Protein AF-A0A2M8TF34-F1 (afdb_monomer)

Structure (mmCIF, N/CA/C/O backbone):
data_AF-A0A2M8TF34-F1
#
_entry.id   AF-A0A2M8TF34-F1
#
loop_
_atom_site.group_PDB
_atom_site.id
_atom_site.type_symbol
_atom_site.label_atom_id
_atom_site.label_alt_id
_atom_site.label_comp_id
_atom_site.label_asym_id
_atom_site.label_entity_id
_atom_site.label_seq_id
_atom_site.pdbx_PDB_ins_code
_atom_site.Cartn_x
_atom_site.Cartn_y
_atom_site.Cartn_z
_atom_site.occupancy
_atom_site.B_iso_or_equiv
_atom_site.auth_seq_id
_atom_site.auth_comp_id
_atom_site.auth_asym_id
_atom_site.auth_atom_id
_atom_site.pdbx_PDB_model_num
ATOM 1 N N . MET A 1 1 ? 98.620 -17.508 -40.558 1.00 53.16 1 MET A N 1
ATOM 2 C CA . MET A 1 1 ? 97.264 -18.025 -40.876 1.00 53.16 1 MET A CA 1
ATOM 3 C C . MET A 1 1 ? 96.642 -18.519 -39.571 1.00 53.16 1 MET A C 1
ATOM 5 O O . MET A 1 1 ? 97.417 -18.906 -38.718 1.00 53.16 1 MET A O 1
ATOM 9 N N . ILE A 1 2 ? 95.315 -18.494 -39.380 1.00 51.78 2 ILE A N 1
ATOM 10 C CA . ILE A 1 2 ? 94.597 -18.775 -38.102 1.00 51.78 2 ILE A CA 1
ATOM 11 C C . ILE A 1 2 ? 94.488 -17.566 -37.141 1.00 51.78 2 ILE A C 1
ATOM 13 O O . ILE A 1 2 ? 94.871 -17.641 -35.986 1.00 51.78 2 ILE A O 1
ATOM 17 N N . LYS A 1 3 ? 93.958 -16.419 -37.590 1.00 47.84 3 LYS A N 1
ATOM 18 C CA . LYS A 1 3 ? 93.377 -15.403 -36.667 1.00 47.84 3 LYS A CA 1
ATOM 19 C C . LYS A 1 3 ? 92.157 -14.649 -37.221 1.00 47.84 3 LYS A C 1
ATOM 21 O O . LYS A 1 3 ? 91.547 -13.881 -36.493 1.00 47.84 3 LYS A O 1
ATOM 26 N N . LYS A 1 4 ? 91.769 -14.865 -38.486 1.00 46.53 4 LYS A N 1
ATOM 27 C CA . LYS A 1 4 ? 90.694 -14.097 -39.148 1.00 46.53 4 LYS A CA 1
ATOM 28 C C . LYS A 1 4 ? 89.354 -14.834 -39.297 1.00 46.53 4 LYS A C 1
ATOM 30 O O . LYS A 1 4 ? 88.394 -14.219 -39.733 1.00 46.53 4 LYS A O 1
ATOM 35 N N . VAL A 1 5 ? 89.265 -16.114 -38.923 1.00 49.91 5 VAL A N 1
ATOM 36 C CA . VAL A 1 5 ? 88.044 -16.923 -39.143 1.00 49.91 5 VAL A CA 1
ATOM 37 C C . VAL A 1 5 ? 87.071 -16.866 -37.954 1.00 49.91 5 VAL A C 1
ATOM 39 O O . VAL A 1 5 ? 85.873 -17.043 -38.129 1.00 49.91 5 VAL A O 1
ATOM 42 N N . THR A 1 6 ? 87.536 -16.528 -36.751 1.00 48.69 6 THR A N 1
ATOM 43 C CA . THR A 1 6 ? 86.698 -16.526 -35.538 1.00 48.69 6 THR A CA 1
ATOM 44 C C . THR A 1 6 ? 85.857 -15.262 -35.342 1.00 48.69 6 THR A C 1
ATOM 46 O O . THR A 1 6 ? 84.859 -15.311 -34.631 1.00 48.69 6 THR A O 1
ATOM 49 N N . MET A 1 7 ? 86.198 -14.139 -35.982 1.00 45.94 7 MET A N 1
ATOM 50 C CA . MET A 1 7 ? 85.468 -12.874 -35.783 1.00 45.94 7 MET A CA 1
ATOM 51 C C . MET A 1 7 ? 84.193 -12.743 -36.632 1.00 45.94 7 MET A C 1
ATOM 53 O O . MET A 1 7 ? 83.341 -11.922 -36.316 1.00 45.94 7 MET A O 1
ATOM 57 N N . LEU A 1 8 ? 84.036 -13.562 -37.678 1.00 46.81 8 LEU A N 1
ATOM 58 C CA . LEU A 1 8 ? 82.878 -13.516 -38.583 1.00 46.81 8 LEU A CA 1
ATOM 59 C C . LEU A 1 8 ? 81.688 -14.365 -38.104 1.00 46.81 8 LEU A C 1
ATOM 61 O O . LEU A 1 8 ? 80.571 -14.163 -38.566 1.00 46.81 8 LEU A O 1
ATOM 65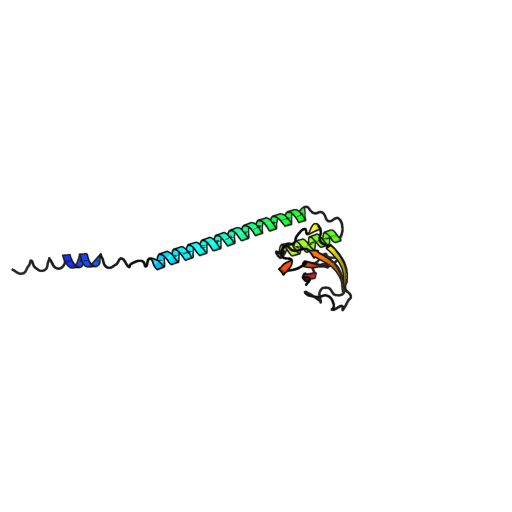 N N . PHE A 1 9 ? 81.895 -15.271 -37.144 1.00 46.19 9 PHE A N 1
ATOM 66 C CA . PHE A 1 9 ? 80.818 -16.100 -36.587 1.00 46.19 9 PHE A CA 1
ATOM 67 C C . PHE A 1 9 ? 80.069 -15.444 -35.418 1.00 46.19 9 PHE A C 1
ATOM 69 O O . PHE A 1 9 ? 78.924 -15.797 -35.150 1.00 46.19 9 PHE A O 1
ATOM 76 N N . ILE A 1 10 ? 80.675 -14.464 -34.741 1.00 50.06 10 ILE A N 1
ATOM 77 C CA . ILE A 1 10 ? 80.060 -13.819 -33.570 1.00 50.06 10 ILE A CA 1
ATOM 78 C C . ILE A 1 10 ? 79.067 -12.723 -33.992 1.00 50.06 10 ILE A C 1
ATOM 80 O O . ILE A 1 10 ? 78.062 -12.521 -33.314 1.00 50.06 10 ILE A O 1
ATOM 84 N N . SER A 1 11 ? 79.262 -12.064 -35.142 1.00 45.91 11 SER A N 1
ATOM 85 C CA . SER A 1 11 ? 78.329 -11.021 -35.599 1.00 45.91 11 SER A CA 1
ATOM 86 C C . SER A 1 11 ? 77.031 -11.572 -36.200 1.00 45.91 11 SER A C 1
ATOM 88 O O . SER A 1 11 ? 76.035 -10.855 -36.231 1.00 45.91 11 SER A O 1
ATOM 90 N N . LEU A 1 12 ? 77.007 -12.833 -36.652 1.00 44.56 12 LEU A N 1
ATOM 91 C CA . LEU A 1 12 ? 75.797 -13.439 -37.221 1.00 44.56 12 LEU A CA 1
ATOM 92 C C . LEU A 1 12 ? 74.827 -13.958 -36.141 1.00 44.56 12 LEU A C 1
ATOM 94 O O . LEU A 1 12 ? 73.625 -14.020 -36.375 1.00 44.56 12 LEU A O 1
ATOM 98 N N . LEU A 1 13 ? 75.325 -14.279 -34.941 1.00 47.25 13 LEU A N 1
ATOM 99 C CA . LEU A 1 13 ? 74.501 -14.794 -33.838 1.00 47.25 13 LEU A CA 1
ATOM 100 C C . LEU A 1 13 ? 73.703 -13.708 -33.099 1.00 47.25 13 LEU A C 1
ATOM 102 O O . LEU A 1 13 ? 72.670 -14.011 -32.507 1.00 47.25 13 LEU A O 1
ATOM 106 N N . VAL A 1 14 ? 74.125 -12.442 -33.165 1.00 47.16 14 VAL A N 1
ATOM 107 C CA . VAL A 1 14 ? 73.421 -11.336 -32.486 1.00 47.16 14 VAL A CA 1
ATOM 108 C C . VAL A 1 14 ? 72.190 -10.869 -33.275 1.00 47.16 14 VAL A C 1
ATOM 110 O O . VAL A 1 14 ? 71.196 -10.465 -32.677 1.00 47.16 14 VAL A O 1
ATOM 113 N N . VAL A 1 15 ? 72.188 -10.999 -34.606 1.00 46.34 15 VAL A N 1
ATOM 114 C CA . VAL A 1 15 ? 71.037 -10.593 -35.437 1.00 46.34 15 VAL A CA 1
ATOM 115 C C . VAL A 1 15 ? 69.865 -11.576 -35.309 1.00 46.34 15 VAL A C 1
ATOM 117 O O . VAL A 1 15 ? 68.708 -11.166 -35.375 1.00 46.34 15 VAL A O 1
ATOM 120 N N . CYS A 1 16 ? 70.123 -12.857 -35.027 1.00 45.41 16 CYS A N 1
ATOM 121 C CA . CYS A 1 16 ? 69.055 -13.842 -34.831 1.00 45.41 16 CYS A CA 1
ATOM 122 C C . CYS A 1 16 ? 68.315 -13.702 -33.489 1.00 45.41 16 CYS A C 1
ATOM 124 O O . CYS A 1 16 ? 67.184 -14.170 -33.380 1.00 45.41 16 CYS A O 1
ATOM 126 N N . PHE A 1 17 ? 68.895 -13.042 -32.479 1.00 42.53 17 PHE A N 1
ATOM 127 C CA . PHE A 1 17 ? 68.262 -12.937 -31.156 1.00 42.53 17 PHE A CA 1
ATOM 128 C C . PHE A 1 17 ? 67.276 -11.766 -31.015 1.00 42.53 17 PHE A C 1
ATOM 130 O O . PHE A 1 17 ? 66.423 -11.799 -30.132 1.00 42.53 17 PHE A O 1
ATOM 137 N N . VAL A 1 18 ? 67.321 -10.763 -31.901 1.00 46.25 18 VAL A N 1
ATOM 138 C CA . VAL A 1 18 ? 66.396 -9.609 -31.842 1.00 46.25 18 VAL A CA 1
ATOM 139 C C . VAL A 1 18 ? 65.056 -9.895 -32.542 1.00 46.25 18 VAL A C 1
ATOM 141 O O . VAL A 1 18 ? 64.059 -9.237 -32.264 1.00 46.25 18 VAL A O 1
ATOM 144 N N . VAL A 1 19 ? 64.975 -10.929 -33.386 1.00 47.94 19 VAL A N 1
ATOM 145 C CA . VAL A 1 19 ? 63.728 -11.302 -34.093 1.00 47.94 19 VAL A CA 1
ATOM 146 C C . VAL A 1 19 ? 62.871 -12.301 -33.287 1.00 47.94 19 VAL A C 1
ATOM 148 O O . VAL A 1 19 ? 61.704 -12.517 -33.595 1.00 47.94 19 VAL A O 1
ATOM 151 N N . GLY A 1 20 ? 63.412 -12.887 -32.213 1.00 44.91 20 GLY A N 1
ATOM 152 C CA . GLY A 1 20 ? 62.798 -14.016 -31.500 1.00 44.91 20 GLY A CA 1
ATOM 153 C C . GLY A 1 20 ? 61.813 -13.694 -30.369 1.00 44.91 20 GLY A C 1
ATOM 154 O O . GLY A 1 20 ? 61.329 -14.631 -29.742 1.00 44.91 20 GLY A O 1
ATOM 155 N N . TYR A 1 21 ? 61.513 -12.425 -30.066 1.00 44.75 21 TYR A N 1
ATOM 156 C CA . TYR A 1 21 ? 60.707 -12.084 -28.876 1.00 44.75 21 TYR A CA 1
ATOM 157 C C . TYR A 1 21 ? 59.549 -11.108 -29.092 1.00 44.75 21 TYR A C 1
ATOM 159 O O . TYR A 1 21 ? 58.984 -10.604 -28.123 1.00 44.75 21 TYR A O 1
ATOM 167 N N . VAL A 1 22 ? 59.094 -10.906 -30.329 1.00 48.91 22 VAL A N 1
ATOM 168 C CA . VAL A 1 22 ? 57.745 -10.360 -30.535 1.00 48.91 22 VAL A CA 1
ATOM 169 C C . VAL A 1 22 ? 56.788 -11.540 -30.599 1.00 48.91 22 VAL A C 1
ATOM 171 O O . VAL A 1 22 ? 56.457 -12.051 -31.665 1.00 48.91 22 VAL A O 1
ATOM 174 N N . LYS A 1 23 ? 56.391 -12.017 -29.413 1.00 49.47 23 LYS A N 1
ATOM 175 C CA . LYS A 1 23 ? 55.293 -12.973 -29.255 1.00 49.47 23 LYS A CA 1
ATOM 176 C C . LYS A 1 23 ? 54.111 -12.389 -30.041 1.00 49.47 23 LYS A C 1
ATOM 178 O O . LYS A 1 23 ? 53.723 -11.262 -29.721 1.00 49.47 23 LYS A O 1
ATOM 183 N N . PRO A 1 24 ? 53.578 -13.064 -31.077 1.00 47.81 24 PRO A N 1
ATOM 184 C CA . PRO A 1 24 ? 52.431 -12.542 -31.799 1.00 47.81 24 PRO A CA 1
ATOM 185 C C . PRO A 1 24 ? 51.324 -12.374 -30.765 1.00 47.81 24 PRO A C 1
ATOM 187 O O . PRO A 1 24 ? 50.843 -13.361 -30.206 1.00 47.81 24 PRO A O 1
ATOM 190 N N . GLN A 1 25 ? 50.988 -11.127 -30.420 1.00 48.78 25 GLN A N 1
ATOM 191 C CA . GLN A 1 25 ? 49.799 -10.883 -29.626 1.00 48.78 25 GLN A CA 1
ATOM 192 C C . GLN A 1 25 ? 48.653 -11.399 -30.474 1.00 48.78 25 GLN A C 1
ATOM 194 O O . GLN A 1 25 ? 48.370 -10.872 -31.550 1.00 48.78 25 GLN A O 1
ATOM 199 N N . ASN A 1 26 ? 48.105 -12.521 -30.019 1.00 48.09 26 ASN A N 1
ATOM 200 C CA . ASN A 1 26 ? 47.017 -13.218 -30.656 1.00 48.09 26 ASN A CA 1
ATOM 201 C C . ASN A 1 26 ? 45.897 -12.189 -30.839 1.00 48.09 26 ASN A C 1
ATOM 203 O O . ASN A 1 26 ? 45.323 -11.731 -29.848 1.00 48.09 26 ASN A O 1
ATOM 207 N N . LYS A 1 27 ? 45.671 -11.732 -32.078 1.00 51.50 27 LYS A N 1
ATOM 208 C CA . LYS A 1 27 ? 44.726 -10.642 -32.381 1.00 51.50 27 LYS A CA 1
ATOM 209 C C . LYS A 1 27 ? 43.329 -10.965 -31.843 1.00 51.50 27 LYS A C 1
ATOM 211 O O . LYS A 1 27 ? 42.617 -10.065 -31.407 1.00 51.50 27 LYS A O 1
ATOM 216 N N . ASP A 1 28 ? 43.012 -12.253 -31.759 1.00 52.81 28 ASP A N 1
ATOM 217 C CA . ASP A 1 28 ? 41.774 -12.786 -31.199 1.00 52.81 28 ASP A CA 1
ATOM 218 C C . ASP A 1 28 ? 41.633 -12.508 -29.694 1.00 52.81 28 ASP A C 1
ATOM 220 O O . ASP A 1 28 ? 40.533 -12.281 -29.198 1.00 52.81 28 ASP A O 1
ATOM 224 N N . GLN A 1 29 ? 42.742 -12.454 -28.951 1.00 53.12 29 GLN A N 1
ATOM 225 C CA . GLN A 1 29 ? 42.730 -12.209 -27.508 1.00 53.12 29 GLN A CA 1
ATOM 226 C C . GLN A 1 29 ? 42.628 -10.717 -27.169 1.00 53.12 29 GLN A C 1
ATOM 228 O O . GLN A 1 29 ? 41.952 -10.358 -26.209 1.00 53.12 29 GLN A O 1
ATOM 233 N N . VAL A 1 30 ? 43.222 -9.847 -27.996 1.00 55.50 30 VAL A N 1
ATOM 234 C CA . VAL A 1 30 ? 43.044 -8.386 -27.893 1.00 55.50 30 VAL A CA 1
ATOM 235 C C . VAL A 1 30 ? 41.616 -7.992 -28.277 1.00 55.50 30 VAL A C 1
ATOM 237 O O . VAL A 1 30 ? 41.012 -7.161 -27.607 1.00 55.50 30 VAL A O 1
ATOM 240 N N . SER A 1 31 ? 41.045 -8.625 -29.309 1.00 59.66 31 SER A N 1
ATOM 241 C CA . S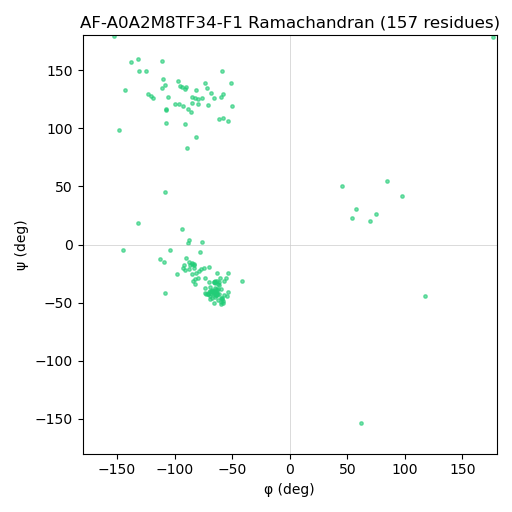ER A 1 31 ? 39.649 -8.412 -29.704 1.00 59.66 31 SER A CA 1
ATOM 242 C C . SER A 1 31 ? 38.673 -8.851 -28.610 1.00 59.66 31 SER A C 1
ATOM 244 O O . SER A 1 31 ? 37.749 -8.105 -28.293 1.00 59.66 31 SER A O 1
ATOM 246 N N . LYS A 1 32 ? 38.907 -10.005 -27.974 1.00 59.28 32 LYS A N 1
ATOM 247 C CA . LYS A 1 32 ? 38.053 -10.504 -26.891 1.00 59.28 32 LYS A CA 1
ATOM 248 C C . LYS A 1 32 ? 38.076 -9.604 -25.651 1.00 59.28 32 LYS A C 1
ATOM 250 O O . LYS A 1 32 ? 37.015 -9.253 -25.155 1.00 59.28 32 LYS A O 1
ATOM 255 N N . ASP A 1 33 ? 39.253 -9.150 -25.218 1.00 65.50 33 ASP A N 1
ATOM 256 C CA . ASP A 1 33 ? 39.387 -8.249 -24.059 1.00 65.50 33 ASP A CA 1
ATOM 257 C C . ASP A 1 33 ? 38.745 -6.869 -24.314 1.00 65.50 33 ASP A C 1
ATOM 259 O O . ASP A 1 33 ? 38.198 -6.244 -23.405 1.00 65.50 33 ASP A O 1
ATOM 263 N N . TYR A 1 34 ? 38.759 -6.397 -25.567 1.00 61.34 34 TYR A N 1
ATOM 264 C CA . TYR A 1 34 ? 38.076 -5.163 -25.968 1.00 61.34 34 TYR A CA 1
ATOM 265 C C . TYR A 1 34 ? 36.550 -5.326 -25.978 1.00 61.34 34 TYR A C 1
ATOM 267 O O . TYR A 1 34 ? 35.837 -4.455 -25.483 1.00 61.34 34 TYR A O 1
ATOM 275 N N . MET A 1 35 ? 36.046 -6.455 -26.487 1.00 63.78 35 MET A N 1
ATOM 276 C CA . MET A 1 35 ? 34.612 -6.766 -26.486 1.00 63.78 35 MET A CA 1
ATOM 277 C C . MET A 1 35 ? 34.080 -7.000 -25.066 1.00 63.78 35 MET A C 1
ATOM 279 O O . MET A 1 35 ? 33.011 -6.499 -24.734 1.00 63.78 35 MET A O 1
ATOM 283 N N . ASP A 1 36 ? 34.840 -7.668 -24.197 1.00 65.12 36 ASP A N 1
ATOM 284 C CA . ASP A 1 36 ? 34.467 -7.871 -22.792 1.00 65.12 36 ASP A CA 1
ATOM 285 C C . ASP A 1 36 ? 34.413 -6.535 -22.025 1.00 65.12 36 ASP A C 1
ATOM 287 O O . ASP A 1 36 ? 33.499 -6.311 -21.228 1.00 65.12 36 ASP A O 1
ATOM 291 N N . LYS A 1 37 ? 35.331 -5.598 -22.314 1.00 66.50 37 LYS A N 1
ATOM 292 C CA . LYS A 1 37 ? 35.296 -4.227 -21.771 1.00 66.50 37 LYS A CA 1
ATOM 293 C C . LYS A 1 37 ? 34.126 -3.404 -22.306 1.00 66.50 37 LYS A C 1
ATOM 295 O O . LYS A 1 37 ? 33.512 -2.682 -21.526 1.00 66.50 37 LYS A O 1
ATOM 300 N N . LEU A 1 38 ? 33.796 -3.526 -23.593 1.00 56.94 38 LEU A N 1
ATOM 301 C CA . LEU A 1 38 ? 32.621 -2.883 -24.195 1.00 56.94 38 LEU A CA 1
ATOM 302 C C . LEU A 1 38 ? 31.324 -3.388 -23.554 1.00 56.94 38 LEU A C 1
ATOM 304 O O . LEU A 1 38 ? 30.519 -2.580 -23.105 1.00 56.94 38 LEU A O 1
ATOM 308 N N . ILE A 1 39 ? 31.167 -4.706 -23.403 1.00 63.41 39 ILE A N 1
ATOM 309 C CA . ILE A 1 39 ? 29.996 -5.313 -22.752 1.00 63.41 39 ILE A CA 1
ATOM 310 C C . ILE A 1 39 ? 29.914 -4.904 -21.272 1.00 63.41 39 ILE A C 1
ATOM 312 O O . ILE A 1 39 ? 28.825 -4.672 -20.750 1.00 63.41 39 ILE A O 1
ATOM 316 N N . ALA A 1 40 ? 31.047 -4.814 -20.568 1.00 61.00 40 ALA A N 1
ATOM 317 C CA . ALA A 1 40 ? 31.078 -4.361 -19.178 1.00 61.00 40 ALA A CA 1
ATOM 318 C C . ALA A 1 40 ? 30.726 -2.868 -19.037 1.00 61.00 40 ALA A C 1
ATOM 320 O O . ALA A 1 40 ? 29.972 -2.515 -18.129 1.00 61.00 40 ALA A O 1
ATOM 321 N N . SER A 1 41 ? 31.224 -2.019 -19.943 1.00 56.12 41 SER A N 1
ATOM 322 C CA . SER A 1 41 ? 30.877 -0.594 -20.033 1.00 56.12 41 SER A CA 1
ATOM 323 C C . SER A 1 41 ? 29.381 -0.423 -20.266 1.00 56.12 41 SER A C 1
ATOM 325 O O . SER A 1 41 ? 28.710 0.237 -19.480 1.00 56.12 41 SER A O 1
ATOM 327 N N . GLU A 1 42 ? 28.836 -1.110 -21.266 1.00 56.50 42 GLU A N 1
ATOM 328 C CA . GLU A 1 42 ? 27.426 -1.023 -21.639 1.00 56.50 42 GLU A CA 1
ATOM 329 C C . GLU A 1 42 ? 26.510 -1.516 -20.507 1.00 56.50 42 GLU A C 1
ATOM 331 O O . GLU A 1 42 ? 25.540 -0.851 -20.149 1.00 56.50 42 GLU A O 1
ATOM 336 N N . LYS A 1 43 ? 26.872 -2.615 -19.828 1.00 61.44 43 LYS A N 1
ATOM 337 C CA . LYS A 1 43 ? 26.169 -3.068 -18.613 1.00 61.44 43 LYS A CA 1
ATOM 338 C C . LYS A 1 43 ? 26.236 -2.050 -17.473 1.00 61.44 43 LYS A C 1
ATOM 340 O O . LYS A 1 43 ? 25.284 -1.948 -16.699 1.00 61.44 43 LYS A O 1
ATOM 345 N N . SER A 1 44 ? 27.345 -1.326 -17.332 1.00 59.81 44 SER A N 1
ATOM 346 C CA . SER A 1 44 ? 27.488 -0.296 -16.300 1.00 59.81 44 SER A CA 1
ATOM 347 C C . SER A 1 44 ? 26.672 0.959 -16.614 1.00 59.81 44 SER A C 1
ATOM 349 O O . SER A 1 44 ? 26.037 1.496 -15.709 1.00 59.81 44 SER A O 1
ATOM 351 N N . ASP A 1 45 ? 26.593 1.349 -17.888 1.00 58.59 45 ASP A N 1
ATOM 352 C CA . ASP A 1 45 ? 25.805 2.488 -18.361 1.00 58.59 45 ASP A CA 1
ATOM 353 C C . ASP A 1 45 ? 24.300 2.207 -18.260 1.00 58.59 45 ASP A C 1
ATOM 355 O O . ASP A 1 45 ? 23.540 3.058 -17.794 1.00 58.59 45 ASP A O 1
ATOM 359 N N . ILE A 1 46 ? 23.864 0.985 -18.594 1.00 60.62 46 ILE A N 1
ATOM 360 C CA . ILE A 1 46 ? 22.477 0.533 -18.392 1.00 60.62 46 ILE A CA 1
ATOM 361 C C . ILE A 1 46 ? 22.113 0.603 -16.906 1.00 60.62 46 ILE A C 1
ATOM 363 O O . ILE A 1 46 ? 21.115 1.222 -16.543 1.00 60.62 46 ILE A O 1
ATOM 367 N N . LYS A 1 47 ? 22.958 0.048 -16.029 1.00 62.22 47 LYS A N 1
ATOM 368 C CA . LYS A 1 47 ? 22.721 0.044 -14.578 1.00 62.22 47 LYS A CA 1
ATOM 369 C C . LYS A 1 47 ? 22.742 1.452 -13.972 1.00 62.22 47 LYS A C 1
ATOM 371 O O . LYS A 1 47 ? 22.044 1.723 -12.995 1.00 62.22 47 LYS A O 1
ATOM 376 N N . PHE A 1 48 ? 23.549 2.353 -14.529 1.00 55.56 48 PHE A N 1
ATOM 377 C CA . PHE A 1 48 ? 23.596 3.752 -14.114 1.00 55.56 48 PHE A CA 1
ATOM 378 C C . PHE A 1 48 ? 22.337 4.517 -14.542 1.00 55.56 48 PHE A C 1
ATOM 380 O O . PHE A 1 48 ? 21.775 5.262 -13.738 1.00 55.56 48 PHE A O 1
ATOM 387 N N . ASN A 1 49 ? 21.863 4.306 -15.773 1.00 58.41 49 ASN A N 1
ATOM 388 C CA . ASN A 1 49 ? 20.633 4.921 -16.271 1.00 58.41 49 ASN A CA 1
ATOM 389 C C . ASN A 1 49 ? 19.390 4.403 -15.541 1.00 58.41 49 ASN A C 1
ATOM 391 O O . ASN A 1 49 ? 18.549 5.210 -15.157 1.00 58.41 49 ASN A O 1
ATOM 395 N N . GLU A 1 50 ? 19.314 3.101 -15.264 1.00 59.16 50 GLU A N 1
ATOM 396 C CA . GLU A 1 50 ? 18.234 2.499 -14.472 1.00 59.16 50 GLU A CA 1
ATOM 397 C C . GLU A 1 50 ? 18.161 3.131 -13.074 1.00 59.16 50 GLU A C 1
ATOM 399 O O . GLU A 1 50 ? 17.122 3.652 -12.678 1.00 59.16 50 GLU A O 1
ATOM 404 N N . LYS A 1 51 ? 19.300 3.241 -12.376 1.00 62.94 51 LYS A N 1
ATOM 405 C CA . LYS A 1 51 ? 19.373 3.897 -11.061 1.00 62.94 51 LYS A CA 1
ATOM 406 C C . LYS A 1 51 ? 18.977 5.380 -11.101 1.00 62.94 51 LYS A C 1
ATOM 408 O O . LYS A 1 51 ? 18.462 5.918 -10.120 1.00 62.94 51 LYS A O 1
ATOM 413 N N . ARG A 1 52 ? 19.247 6.072 -12.212 1.00 58.91 52 ARG A N 1
ATOM 414 C CA . ARG A 1 52 ? 18.890 7.485 -12.383 1.00 58.91 52 ARG A CA 1
ATOM 415 C C . ARG A 1 52 ? 17.388 7.663 -12.586 1.00 58.91 52 ARG A C 1
ATOM 417 O O . ARG A 1 52 ? 16.827 8.579 -11.991 1.00 58.91 52 ARG A O 1
ATOM 424 N N . GLU A 1 53 ? 16.752 6.813 -13.384 1.00 66.12 53 GLU A N 1
ATOM 425 C CA . GLU A 1 53 ? 15.294 6.825 -13.551 1.00 66.12 53 GLU A CA 1
ATOM 426 C C . GLU A 1 53 ? 14.579 6.438 -12.246 1.00 66.12 53 GLU A C 1
ATOM 428 O O . GLU A 1 53 ? 13.690 7.175 -11.823 1.00 66.12 53 GLU A O 1
ATOM 433 N N . GLU A 1 54 ? 15.065 5.422 -11.516 1.00 63.03 54 GLU A N 1
ATOM 434 C CA . GLU A 1 54 ? 14.550 5.073 -10.177 1.00 63.03 54 GLU A CA 1
ATOM 435 C C . GLU A 1 54 ? 14.586 6.277 -9.216 1.00 63.03 54 GLU A C 1
ATOM 437 O O . GLU A 1 54 ? 13.610 6.565 -8.525 1.00 63.03 54 GLU A O 1
ATOM 442 N N . SER A 1 55 ? 15.691 7.035 -9.206 1.00 64.25 55 SER A 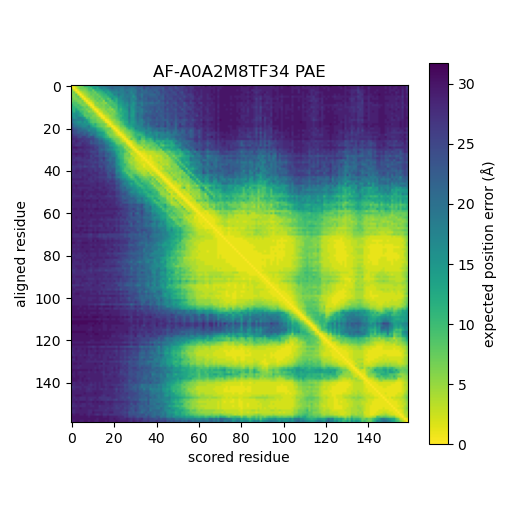N 1
ATOM 443 C CA . SER A 1 55 ? 15.828 8.201 -8.320 1.00 64.25 55 SER A CA 1
ATOM 444 C C . SER A 1 55 ? 14.862 9.343 -8.649 1.00 64.25 55 SER A C 1
ATOM 446 O O . SER A 1 55 ? 14.429 10.054 -7.745 1.00 64.25 55 SER A O 1
ATOM 448 N N . LYS A 1 56 ? 14.512 9.525 -9.930 1.00 67.88 56 LYS A N 1
ATOM 449 C CA . LYS A 1 56 ? 13.555 10.556 -10.357 1.00 67.88 56 LYS A CA 1
ATOM 450 C C . LYS A 1 56 ? 12.131 10.162 -9.982 1.00 67.88 56 LYS A C 1
ATOM 452 O O . LYS A 1 56 ? 11.370 11.007 -9.509 1.00 67.88 56 LYS A O 1
ATOM 457 N N . GLU A 1 57 ? 11.789 8.891 -10.177 1.00 68.56 57 GLU A N 1
ATOM 458 C CA . GLU A 1 57 ? 10.480 8.348 -9.825 1.00 68.56 57 GLU A CA 1
ATOM 459 C C . GLU A 1 57 ? 10.251 8.445 -8.310 1.00 68.56 57 GLU A C 1
ATOM 461 O O . GLU A 1 57 ? 9.210 8.950 -7.887 1.00 68.56 57 GLU A O 1
ATOM 466 N N . GLU A 1 58 ? 11.265 8.107 -7.499 1.00 68.19 58 GLU A N 1
ATOM 467 C CA . GLU A 1 58 ? 11.220 8.251 -6.038 1.00 68.19 58 GLU A CA 1
ATOM 468 C C . GLU A 1 58 ? 10.939 9.682 -5.567 1.00 68.19 58 GLU A C 1
ATOM 470 O O . GLU A 1 58 ? 10.115 9.902 -4.677 1.00 68.19 58 GLU A O 1
ATOM 475 N N . THR A 1 59 ? 11.584 10.676 -6.181 1.00 71.25 59 THR A N 1
ATOM 476 C CA . THR A 1 59 ? 11.340 12.082 -5.839 1.00 71.25 59 THR A CA 1
ATOM 477 C C . THR A 1 59 ? 9.959 12.566 -6.275 1.00 71.25 59 THR A C 1
ATOM 479 O O . THR A 1 59 ? 9.328 13.326 -5.543 1.00 71.25 59 THR A O 1
ATOM 482 N N . HIS A 1 60 ? 9.462 12.103 -7.426 1.00 78.75 60 HIS A N 1
ATOM 483 C CA . HIS A 1 60 ? 8.192 12.565 -7.982 1.00 78.75 60 HIS A CA 1
ATOM 484 C C . HIS A 1 60 ? 7.006 12.159 -7.100 1.00 78.75 60 HIS A C 1
ATOM 486 O O . HIS A 1 60 ? 6.201 13.007 -6.710 1.00 78.75 60 HIS A O 1
ATOM 492 N N . TRP A 1 61 ? 6.905 10.881 -6.714 1.00 82.31 61 TRP A N 1
ATOM 493 C CA . TRP A 1 61 ? 5.777 10.445 -5.884 1.00 82.31 61 TRP A CA 1
ATOM 494 C C . TRP A 1 61 ? 5.857 10.996 -4.454 1.00 82.31 61 TRP A C 1
ATOM 496 O O . TRP A 1 61 ? 4.822 11.290 -3.853 1.00 82.31 61 TRP A O 1
ATOM 506 N N . ALA A 1 62 ? 7.064 11.186 -3.910 1.00 80.62 62 ALA A N 1
ATOM 507 C CA . ALA A 1 62 ? 7.243 11.781 -2.588 1.00 80.62 62 ALA A CA 1
ATOM 508 C C . ALA A 1 62 ? 6.721 13.228 -2.541 1.00 80.62 62 ALA A C 1
ATOM 510 O O . ALA A 1 62 ? 6.087 13.629 -1.560 1.00 80.62 62 ALA A O 1
ATOM 511 N N . GLU A 1 63 ? 6.934 14.004 -3.607 1.00 84.62 63 GLU A N 1
ATOM 512 C CA . GLU A 1 63 ? 6.362 15.346 -3.749 1.00 84.62 63 GLU A CA 1
ATOM 513 C C . GLU A 1 63 ? 4.841 15.315 -3.920 1.00 84.62 63 GLU A C 1
ATOM 515 O O . GLU A 1 63 ? 4.141 16.102 -3.276 1.00 84.62 63 GLU A O 1
ATOM 520 N N . GLU A 1 64 ? 4.305 14.390 -4.723 1.00 85.44 64 GLU A N 1
ATOM 521 C CA . GLU A 1 64 ? 2.854 14.240 -4.870 1.00 85.44 64 GLU A CA 1
ATOM 522 C C . GLU A 1 64 ? 2.160 13.946 -3.537 1.00 85.44 64 GLU A C 1
ATOM 524 O O . GLU A 1 64 ? 1.150 14.577 -3.220 1.00 85.44 64 GLU A O 1
ATOM 529 N N . VAL A 1 65 ? 2.704 13.011 -2.750 1.00 87.25 65 VAL A N 1
ATOM 530 C CA . VAL A 1 65 ? 2.165 12.648 -1.433 1.00 87.25 65 VAL A CA 1
ATOM 531 C C . VAL A 1 65 ? 2.253 13.826 -0.470 1.00 87.25 65 VAL A C 1
ATOM 533 O O . VAL A 1 65 ? 1.286 14.116 0.227 1.00 87.25 65 VAL A O 1
ATOM 536 N N . LYS A 1 66 ? 3.380 14.545 -0.459 1.00 87.44 66 LYS A N 1
ATOM 537 C CA . LYS A 1 66 ? 3.580 15.712 0.411 1.00 87.44 66 LYS A CA 1
ATOM 538 C C . LYS A 1 66 ? 2.590 16.843 0.118 1.00 87.44 66 LYS A C 1
ATOM 540 O O . LYS A 1 66 ? 2.191 17.555 1.036 1.00 87.44 66 LYS A O 1
ATOM 545 N N . ASN A 1 67 ? 2.206 17.015 -1.145 1.00 90.31 67 ASN A N 1
ATOM 546 C CA . ASN A 1 67 ? 1.263 18.051 -1.568 1.00 90.31 67 ASN A CA 1
ATOM 547 C C . ASN A 1 67 ? -0.206 17.621 -1.426 1.00 90.31 67 ASN A C 1
ATOM 549 O O . ASN A 1 67 ? -1.112 18.462 -1.453 1.00 90.31 67 ASN A O 1
ATOM 553 N N . PHE A 1 68 ? -0.467 16.324 -1.268 1.00 90.88 68 PHE A N 1
ATOM 554 C CA . PHE A 1 68 ? -1.807 15.807 -1.060 1.00 90.88 68 PHE A CA 1
ATOM 555 C C . PHE A 1 68 ? -2.239 15.993 0.398 1.00 90.88 68 PHE A C 1
ATOM 557 O O . PHE A 1 68 ? -1.575 15.543 1.326 1.00 90.88 68 PHE A O 1
ATOM 564 N N . HIS A 1 69 ? -3.383 16.646 0.597 1.00 92.25 69 HIS A N 1
ATOM 565 C CA . HIS A 1 69 ? -3.957 16.896 1.917 1.00 92.25 69 HIS A CA 1
ATOM 566 C C . HIS A 1 69 ? -5.178 15.986 2.108 1.00 92.25 69 HIS A C 1
ATOM 568 O O . HIS A 1 69 ? -6.220 16.265 1.504 1.00 92.25 69 HIS A O 1
ATOM 574 N N . PRO A 1 70 ? -5.072 14.903 2.905 1.00 93.44 70 PRO A N 1
ATOM 575 C CA . PRO A 1 70 ? -6.188 13.999 3.150 1.00 93.44 70 PRO A CA 1
ATOM 576 C C . PRO A 1 70 ? -7.379 14.747 3.745 1.00 93.44 70 PRO A C 1
ATOM 578 O O . PRO A 1 70 ? -7.227 15.478 4.724 1.00 93.44 70 PRO A O 1
ATOM 581 N N . LYS A 1 71 ? -8.569 14.573 3.164 1.00 95.56 71 LYS A N 1
ATOM 582 C CA . LYS A 1 71 ? -9.790 15.238 3.649 1.00 95.56 71 LYS A CA 1
ATOM 583 C C . LYS A 1 71 ? -10.561 14.383 4.648 1.00 95.56 71 LYS A C 1
ATOM 585 O O . LYS A 1 71 ? -11.399 14.901 5.380 1.00 95.56 71 LYS A O 1
ATOM 590 N N . ASN A 1 72 ? -10.317 13.077 4.644 1.00 96.06 72 ASN A N 1
ATOM 591 C CA . ASN A 1 72 ? -10.998 12.098 5.481 1.00 96.06 72 ASN A CA 1
ATOM 592 C C . ASN A 1 72 ? -10.093 10.879 5.758 1.00 96.06 72 ASN A C 1
ATOM 594 O O . ASN A 1 72 ? -8.949 10.791 5.298 1.00 96.06 72 ASN A O 1
ATOM 598 N N . GLU A 1 73 ? -10.617 9.927 6.528 1.00 96.06 73 GLU A N 1
ATOM 599 C CA . GLU A 1 73 ? -9.907 8.695 6.896 1.00 96.06 73 GLU A CA 1
ATOM 600 C C . GLU A 1 73 ? -9.583 7.811 5.677 1.00 96.06 73 GLU A C 1
ATOM 602 O O . GLU A 1 73 ? -8.527 7.183 5.627 1.00 96.06 73 GLU A O 1
ATOM 607 N N . TYR A 1 74 ? -10.428 7.833 4.642 1.00 96.38 74 TYR A N 1
ATOM 608 C CA . TYR A 1 74 ? -10.238 7.061 3.412 1.00 96.38 74 TYR A CA 1
ATOM 609 C C . TYR A 1 74 ? -9.028 7.576 2.633 1.00 96.38 74 TYR A C 1
ATOM 611 O O . TYR A 1 74 ? -8.171 6.797 2.227 1.00 96.38 74 TYR A O 1
ATOM 619 N N . ASP A 1 75 ? -8.919 8.894 2.475 1.00 96.12 75 ASP A N 1
ATOM 620 C CA . ASP A 1 75 ? -7.769 9.546 1.853 1.00 96.12 75 ASP A CA 1
ATOM 621 C C . ASP A 1 75 ? -6.476 9.243 2.622 1.00 96.12 75 ASP A C 1
ATOM 623 O O . ASP A 1 75 ? -5.429 9.002 2.022 1.00 96.12 75 ASP A O 1
ATOM 627 N N . THR A 1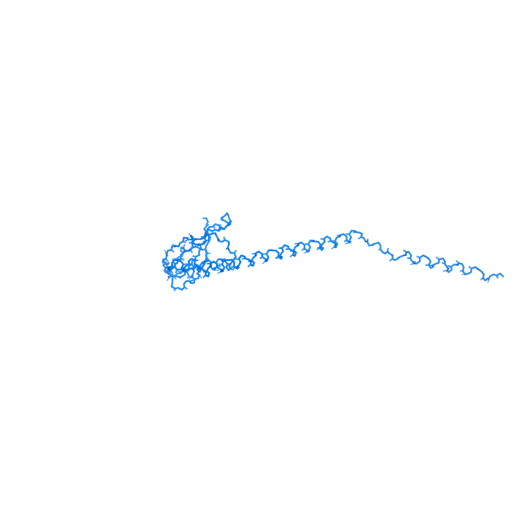 76 ? -6.553 9.196 3.955 1.00 96.12 76 THR A N 1
ATOM 628 C CA . THR A 1 76 ? -5.410 8.836 4.805 1.00 96.12 76 THR A CA 1
ATOM 629 C C . THR A 1 76 ? -4.983 7.387 4.562 1.00 96.12 76 THR A C 1
ATOM 631 O O . THR A 1 76 ? -3.792 7.117 4.390 1.00 96.12 76 THR A O 1
ATOM 634 N N . ALA A 1 77 ? -5.940 6.459 4.466 1.00 96.25 77 ALA A N 1
ATOM 635 C CA . ALA A 1 77 ? -5.668 5.067 4.125 1.00 96.25 77 ALA A CA 1
ATOM 636 C C . ALA A 1 77 ? -5.044 4.922 2.725 1.00 96.25 77 ALA A C 1
ATOM 638 O O . ALA A 1 77 ? -4.058 4.196 2.587 1.00 96.25 77 ALA A O 1
ATOM 639 N N . LYS A 1 78 ? -5.537 5.657 1.713 1.00 96.25 78 LYS A N 1
ATOM 640 C CA . LYS A 1 78 ? -4.945 5.679 0.359 1.00 96.25 78 LYS A CA 1
ATOM 641 C C . LYS A 1 78 ? -3.494 6.122 0.385 1.00 96.25 78 LYS A C 1
ATOM 643 O O . LYS A 1 78 ? -2.642 5.439 -0.173 1.00 96.25 78 LYS A O 1
ATOM 648 N N . VAL A 1 79 ? -3.207 7.241 1.053 1.00 96.31 79 VAL A N 1
ATOM 649 C CA . VAL A 1 79 ? -1.843 7.773 1.155 1.00 96.31 79 VAL A CA 1
ATOM 650 C C . VAL A 1 79 ? -0.921 6.752 1.806 1.00 96.31 79 VAL A C 1
ATOM 652 O O . VAL A 1 79 ? 0.151 6.479 1.278 1.00 96.31 79 VAL A O 1
ATOM 655 N N . LYS A 1 80 ? -1.336 6.132 2.917 1.00 95.69 80 LYS A N 1
ATOM 656 C CA . LYS A 1 80 ? -0.504 5.137 3.607 1.00 95.69 80 LYS A CA 1
ATOM 657 C C . LYS A 1 80 ? -0.282 3.873 2.793 1.00 95.69 80 LYS A C 1
ATOM 659 O O . LYS A 1 80 ? 0.838 3.362 2.762 1.00 95.69 80 LYS A O 1
ATOM 664 N N . ALA A 1 81 ? -1.309 3.405 2.098 1.00 95.00 81 ALA A N 1
ATOM 665 C CA . ALA A 1 81 ? -1.190 2.270 1.201 1.00 95.00 81 ALA A CA 1
ATOM 666 C C . ALA A 1 81 ? -0.268 2.583 0.006 1.00 95.00 81 ALA A C 1
ATOM 668 O O . ALA A 1 81 ? 0.585 1.765 -0.336 1.00 95.00 81 ALA A O 1
ATOM 669 N N . PHE A 1 82 ? -0.367 3.783 -0.573 1.00 95.00 82 PHE A N 1
ATOM 670 C CA . PHE A 1 82 ? 0.481 4.218 -1.683 1.00 95.00 82 PHE A CA 1
ATOM 671 C C . PHE A 1 82 ? 1.937 4.444 -1.254 1.00 95.00 82 PHE A C 1
ATOM 673 O O . PHE A 1 82 ? 2.843 3.949 -1.915 1.00 95.00 82 PHE A O 1
ATOM 680 N N . GLU A 1 83 ? 2.181 5.099 -0.110 1.00 93.94 83 GLU A N 1
ATOM 681 C CA . GLU A 1 83 ? 3.522 5.237 0.481 1.00 93.94 83 GLU A CA 1
ATOM 682 C C . GLU A 1 83 ? 4.198 3.869 0.648 1.00 93.94 83 GLU A C 1
ATOM 684 O O . GLU A 1 83 ? 5.400 3.729 0.420 1.00 93.94 83 GLU A O 1
ATOM 689 N N . TRP A 1 84 ? 3.441 2.854 1.075 1.00 92.94 84 TRP A N 1
ATOM 690 C CA . TRP A 1 84 ? 3.949 1.493 1.196 1.00 92.94 84 TRP A CA 1
ATOM 691 C C . TRP A 1 84 ? 4.234 0.871 -0.173 1.00 92.94 84 TRP A C 1
ATOM 693 O O . TRP A 1 84 ? 5.317 0.319 -0.361 1.00 92.94 84 TRP A O 1
ATOM 703 N N . ALA A 1 85 ? 3.311 0.985 -1.131 1.00 90.81 85 ALA A N 1
ATOM 704 C CA . ALA A 1 85 ? 3.479 0.434 -2.475 1.00 90.81 85 ALA A CA 1
ATOM 705 C C . ALA A 1 85 ? 4.711 1.029 -3.175 1.00 90.81 85 ALA A C 1
ATOM 707 O O . ALA A 1 85 ? 5.556 0.288 -3.677 1.00 90.81 85 ALA A O 1
ATOM 708 N N . ALA A 1 86 ? 4.875 2.351 -3.102 1.00 89.69 86 ALA A N 1
ATOM 709 C CA . ALA A 1 86 ? 5.999 3.067 -3.689 1.00 89.69 86 ALA A CA 1
ATOM 710 C C . ALA A 1 86 ? 7.342 2.680 -3.043 1.00 89.69 86 ALA A C 1
ATOM 712 O O . ALA A 1 86 ? 8.313 2.412 -3.747 1.00 89.69 86 ALA A O 1
ATOM 713 N N . LYS A 1 87 ? 7.393 2.530 -1.709 1.00 88.88 87 LYS A N 1
ATOM 714 C CA . LYS A 1 87 ? 8.583 2.005 -1.002 1.00 88.88 87 LYS A CA 1
ATOM 715 C C . LYS A 1 87 ? 8.959 0.584 -1.424 1.00 88.88 87 LYS A C 1
ATOM 717 O O . LYS A 1 87 ? 10.129 0.222 -1.351 1.00 88.88 87 LYS A O 1
ATOM 722 N N . ASN A 1 88 ? 7.981 -0.217 -1.844 1.00 87.12 88 ASN A N 1
ATOM 723 C CA . ASN A 1 88 ? 8.189 -1.575 -2.350 1.00 87.12 88 ASN A CA 1
ATOM 724 C C . ASN A 1 88 ? 8.324 -1.623 -3.881 1.00 87.12 88 ASN A C 1
ATOM 726 O O . ASN A 1 88 ? 8.278 -2.708 -4.456 1.00 87.12 88 ASN A O 1
ATOM 730 N N . LYS A 1 89 ? 8.515 -0.466 -4.535 1.00 86.56 89 LYS A N 1
ATOM 731 C CA . LYS A 1 89 ? 8.708 -0.337 -5.986 1.00 86.56 89 LYS A CA 1
ATOM 732 C C . LYS A 1 89 ? 7.556 -0.920 -6.819 1.00 86.56 89 LYS A C 1
ATOM 734 O O . LYS A 1 89 ? 7.769 -1.405 -7.927 1.00 86.56 89 LYS A O 1
ATOM 739 N N . LEU A 1 90 ? 6.332 -0.882 -6.290 1.00 87.12 90 LEU A N 1
ATOM 740 C CA . LEU A 1 90 ? 5.138 -1.286 -7.027 1.00 87.12 90 LEU A CA 1
ATOM 741 C C . LEU A 1 90 ? 4.628 -0.111 -7.863 1.00 87.12 90 LEU A C 1
ATOM 743 O O . LEU A 1 90 ? 4.386 0.978 -7.340 1.00 87.12 90 LEU A O 1
ATOM 747 N N . LYS A 1 91 ? 4.437 -0.349 -9.160 1.00 87.25 91 LYS A N 1
ATOM 748 C CA . LYS A 1 91 ? 3.978 0.664 -10.113 1.00 87.25 91 LYS A CA 1
ATOM 749 C C . LYS A 1 91 ? 2.465 0.815 -10.050 1.00 87.25 91 LYS A C 1
ATOM 751 O O . LYS A 1 91 ? 1.732 0.088 -10.716 1.00 87.25 91 LYS A O 1
ATOM 756 N N . VAL A 1 92 ? 2.003 1.754 -9.232 1.00 89.25 92 VAL A N 1
ATOM 757 C CA . VAL A 1 92 ? 0.582 2.091 -9.085 1.00 89.25 92 VAL A CA 1
ATOM 758 C C . VAL A 1 92 ? 0.193 3.204 -10.058 1.00 89.25 92 VAL A C 1
ATOM 760 O O . VAL A 1 92 ? 0.861 4.233 -10.134 1.00 89.25 92 VAL A O 1
ATOM 763 N N . ILE A 1 93 ? -0.930 3.028 -10.752 1.00 88.31 93 ILE A N 1
ATOM 764 C CA . ILE A 1 93 ? -1.531 4.036 -11.629 1.00 88.31 93 ILE A CA 1
ATOM 765 C C . ILE A 1 93 ? -2.607 4.803 -10.858 1.00 88.31 93 ILE A C 1
ATOM 767 O O . ILE A 1 93 ? -3.425 4.201 -10.167 1.00 88.31 93 ILE A O 1
ATOM 771 N N . ASN A 1 94 ? -2.629 6.133 -11.013 1.00 88.88 94 ASN A N 1
ATOM 772 C CA . ASN A 1 94 ? -3.690 7.019 -10.515 1.00 88.88 94 ASN A CA 1
ATOM 773 C C . ASN A 1 94 ? -4.114 6.712 -9.069 1.00 88.88 94 ASN A C 1
ATOM 775 O O . ASN A 1 94 ? -5.297 6.588 -8.761 1.00 88.88 94 ASN A O 1
ATOM 779 N N . TRP A 1 95 ? -3.141 6.616 -8.159 1.00 92.81 95 TRP A N 1
ATOM 780 C CA . TRP A 1 95 ? -3.357 6.192 -6.769 1.00 92.81 95 TRP A CA 1
ATOM 781 C C . TRP A 1 95 ? -4.435 6.999 -6.015 1.00 92.81 95 TRP A C 1
ATOM 783 O O . TRP A 1 95 ? -5.042 6.504 -5.067 1.00 92.81 95 TRP A O 1
ATOM 793 N N . LYS A 1 96 ? -4.706 8.239 -6.437 1.00 93.81 96 LYS A N 1
ATOM 794 C CA . LYS A 1 96 ? -5.747 9.116 -5.872 1.00 93.81 96 LYS A CA 1
ATOM 795 C C . LYS A 1 96 ? -7.160 8.562 -6.101 1.00 93.81 96 LYS A C 1
ATOM 797 O O . LYS A 1 96 ? -8.021 8.688 -5.223 1.00 93.81 96 LYS A O 1
ATOM 802 N N . ASP A 1 97 ? -7.365 7.882 -7.226 1.00 92.62 97 ASP A N 1
ATOM 803 C CA . ASP A 1 97 ? -8.636 7.268 -7.625 1.00 92.62 97 ASP A CA 1
ATOM 804 C C . ASP A 1 97 ? -8.804 5.848 -7.070 1.00 92.62 97 ASP A C 1
ATOM 806 O O . ASP A 1 97 ? -9.814 5.196 -7.333 1.00 92.62 97 ASP A O 1
ATOM 810 N N . ALA A 1 98 ? -7.848 5.377 -6.258 1.00 93.94 98 ALA A N 1
ATOM 811 C CA . ALA A 1 98 ? -7.921 4.081 -5.603 1.00 93.94 98 ALA A CA 1
ATOM 812 C C . ALA A 1 98 ? -9.249 3.898 -4.865 1.00 93.94 98 ALA A C 1
ATOM 814 O O . ALA A 1 98 ? -9.757 4.808 -4.191 1.00 93.94 98 ALA A O 1
ATOM 815 N N . LYS A 1 99 ? -9.801 2.692 -4.967 1.00 94.62 99 LYS A N 1
ATOM 816 C CA . LYS A 1 99 ? -11.024 2.341 -4.258 1.00 94.62 99 LYS A CA 1
ATOM 817 C C . LYS A 1 99 ? -10.664 1.973 -2.827 1.00 94.62 99 LYS A C 1
ATOM 819 O O . LYS A 1 99 ? -9.748 1.196 -2.598 1.00 94.62 99 LYS A O 1
ATOM 824 N N . VAL A 1 100 ? -11.402 2.518 -1.866 1.00 95.88 100 VAL A N 1
ATOM 825 C CA . VAL A 1 100 ? -11.249 2.163 -0.454 1.00 95.88 100 VAL A CA 1
ATOM 826 C C . VAL A 1 100 ? -12.565 1.609 0.054 1.00 95.88 100 VAL A C 1
ATOM 828 O O . VAL A 1 100 ? -13.614 2.228 -0.126 1.00 95.88 100 VAL A O 1
ATOM 831 N N . THR A 1 101 ? -12.510 0.434 0.670 1.00 94.94 101 THR A N 1
ATOM 832 C CA . THR A 1 101 ? -13.661 -0.200 1.317 1.00 94.94 101 THR A CA 1
ATOM 833 C C . THR A 1 101 ? -13.344 -0.524 2.767 1.00 94.94 101 THR A C 1
ATOM 835 O O . THR A 1 101 ? -12.194 -0.765 3.120 1.00 94.94 101 THR A O 1
ATOM 838 N N . GLU A 1 102 ? -14.362 -0.500 3.621 1.00 94.25 102 GLU A N 1
ATOM 839 C CA . GLU A 1 102 ? -14.231 -0.863 5.030 1.00 94.25 102 GLU A CA 1
ATOM 840 C C . GLU A 1 102 ? -14.654 -2.311 5.250 1.00 94.25 102 GLU A C 1
ATOM 842 O O . GLU A 1 102 ? -15.648 -2.776 4.685 1.00 94.25 102 GLU A O 1
ATO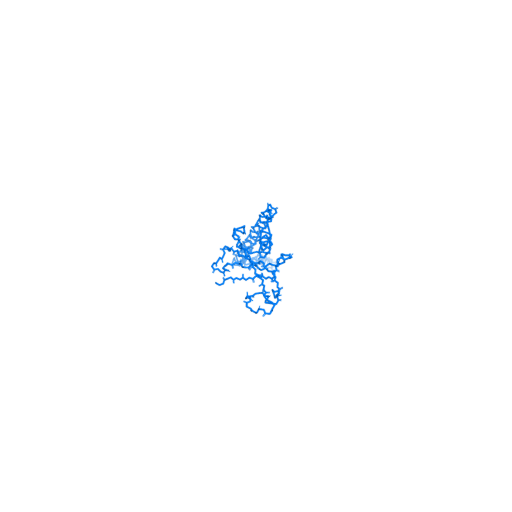M 847 N N . LYS A 1 103 ? -13.922 -3.017 6.110 1.00 89.44 103 LYS A N 1
ATOM 848 C CA . LYS A 1 103 ? -14.287 -4.358 6.553 1.00 89.44 103 LYS A CA 1
ATOM 849 C C . LYS A 1 103 ? -13.912 -4.538 8.019 1.00 89.44 103 LYS A C 1
ATOM 851 O O . LYS A 1 103 ? -12.790 -4.241 8.414 1.00 89.44 103 LYS A O 1
ATOM 856 N N . SER A 1 104 ? -14.838 -5.070 8.809 1.00 88.88 104 SER A N 1
ATOM 857 C CA . SER A 1 104 ? -14.522 -5.615 10.130 1.00 88.88 104 SER A CA 1
ATOM 858 C C . SER A 1 104 ? -14.239 -7.102 9.963 1.00 88.88 104 SER A C 1
ATOM 860 O O . SER A 1 104 ? -15.085 -7.833 9.438 1.00 88.88 104 SER A O 1
ATOM 862 N N . VAL A 1 105 ? -13.029 -7.544 10.306 1.00 82.94 105 VAL A N 1
ATOM 863 C CA . VAL A 1 105 ? -12.645 -8.956 10.201 1.00 82.94 105 VAL A CA 1
ATOM 864 C C . VAL A 1 105 ? -13.027 -9.654 11.506 1.00 82.94 105 VAL A C 1
ATOM 866 O O . VAL A 1 105 ? -12.466 -9.313 12.553 1.00 82.94 105 VAL A O 1
ATOM 869 N N . PRO A 1 106 ? -13.953 -10.632 11.481 1.00 78.75 106 PRO A N 1
ATOM 870 C CA . PRO A 1 106 ? -14.350 -11.342 12.685 1.00 78.75 106 PRO A CA 1
ATOM 871 C C . PRO A 1 106 ? -13.153 -12.038 13.334 1.00 78.75 106 PRO A C 1
ATOM 873 O O . PRO A 1 106 ? -12.213 -12.487 12.676 1.00 78.75 106 PRO A O 1
ATOM 876 N N . GLN A 1 107 ? -13.196 -12.158 14.656 1.00 73.56 107 GLN A N 1
ATOM 877 C CA . GLN A 1 107 ? -12.231 -12.974 15.376 1.00 73.56 107 GLN A CA 1
ATOM 878 C C . GLN A 1 107 ? -12.439 -14.447 14.974 1.00 73.56 107 GLN A C 1
ATOM 880 O O . GLN A 1 107 ? -13.552 -14.955 15.088 1.00 73.56 107 GLN A O 1
ATOM 885 N N . ASN A 1 108 ? -11.373 -15.120 14.522 1.00 67.56 108 ASN A N 1
ATOM 886 C CA . ASN A 1 108 ? -11.371 -16.505 14.010 1.00 67.56 108 ASN A CA 1
ATOM 887 C C . ASN A 1 108 ? -11.955 -16.703 12.596 1.00 67.56 108 ASN A C 1
ATOM 889 O O . ASN A 1 108 ? -12.432 -17.792 12.281 1.00 67.56 108 ASN A O 1
ATOM 893 N N . ASP A 1 109 ? -11.922 -15.679 11.741 1.00 61.84 109 ASP A N 1
ATOM 894 C CA . ASP A 1 109 ? -12.298 -15.826 10.333 1.00 61.84 109 ASP A CA 1
ATOM 895 C C . ASP A 1 109 ? -11.083 -16.169 9.451 1.00 61.84 109 ASP A C 1
ATOM 897 O O . ASP A 1 109 ? -10.271 -15.314 9.097 1.00 61.84 109 ASP A O 1
ATOM 901 N N . ASP A 1 110 ? -10.977 -17.440 9.057 1.00 58.31 110 ASP A N 1
ATOM 902 C CA . ASP A 1 110 ? -9.910 -17.944 8.183 1.00 58.31 110 ASP A CA 1
ATOM 903 C C . ASP A 1 110 ? -10.099 -17.580 6.694 1.00 58.31 110 ASP A C 1
ATOM 905 O O . ASP A 1 110 ? -9.291 -17.995 5.851 1.00 58.31 110 ASP A O 1
ATOM 909 N N . SER A 1 111 ? -11.151 -16.830 6.336 1.00 54.31 111 SER A N 1
ATOM 910 C CA . SER A 1 111 ? -11.516 -16.536 4.942 1.00 54.31 111 SER A CA 1
ATOM 911 C C . SER A 1 111 ? -10.675 -15.450 4.259 1.00 54.31 111 SER A C 1
ATOM 913 O O . SER A 1 111 ? -10.819 -15.248 3.052 1.00 54.31 111 SER A O 1
ATOM 915 N N . VAL A 1 112 ? -9.778 -14.752 4.969 1.00 54.47 112 VAL A N 1
ATOM 916 C CA . VAL A 1 112 ? -8.971 -13.677 4.361 1.00 54.47 112 VAL A CA 1
ATOM 917 C C . VAL A 1 112 ? -7.712 -14.247 3.703 1.00 54.47 112 VAL A C 1
ATOM 919 O O . VAL A 1 112 ? -6.845 -14.825 4.355 1.00 54.47 112 VAL A O 1
ATOM 922 N N . ILE A 1 113 ? -7.628 -14.136 2.379 1.00 54.50 113 ILE A N 1
ATOM 923 C CA . ILE A 1 113 ? -6.639 -14.842 1.559 1.00 54.50 113 ILE A CA 1
ATOM 924 C C . ILE A 1 113 ? -5.392 -13.977 1.312 1.00 54.50 113 ILE A C 1
ATOM 926 O O . ILE A 1 113 ? -5.472 -12.807 0.946 1.00 54.50 113 ILE A O 1
ATOM 930 N N . SER A 1 114 ? -4.249 -14.648 1.475 1.00 51.41 114 SER A N 1
ATOM 931 C CA . SER A 1 114 ? -2.975 -14.518 0.746 1.00 51.41 114 SER A CA 1
ATOM 932 C C . SER A 1 114 ? -1.751 -14.082 1.552 1.00 51.41 114 SER A C 1
ATOM 934 O O . SER A 1 114 ? -0.730 -14.758 1.472 1.00 51.41 114 SER A O 1
ATOM 936 N N . THR A 1 115 ? -1.821 -13.084 2.437 1.00 53.44 115 THR A N 1
ATOM 937 C CA . THR A 1 115 ? -0.608 -12.687 3.184 1.00 53.44 115 THR A CA 1
ATOM 938 C C . THR A 1 115 ? -0.948 -12.178 4.579 1.00 53.44 115 THR A C 1
ATOM 940 O O . THR A 1 115 ? -1.346 -11.034 4.760 1.00 53.44 115 THR A O 1
ATOM 943 N N . GLY A 1 116 ? -0.804 -13.051 5.584 1.00 51.75 116 GLY A N 1
ATOM 944 C CA . GLY A 1 116 ? -0.930 -12.675 6.997 1.00 51.75 116 GLY A CA 1
ATOM 945 C C . GLY A 1 116 ? -2.286 -12.948 7.656 1.00 51.75 116 GLY A C 1
ATOM 946 O O . GLY A 1 116 ? -2.721 -12.130 8.460 1.00 51.75 116 GLY A O 1
ATOM 947 N N . LYS A 1 117 ? -2.921 -14.106 7.399 1.00 52.66 117 LYS A N 1
ATOM 948 C CA . LYS A 1 117 ? -4.185 -14.561 8.037 1.00 52.66 117 LYS A CA 1
ATOM 949 C C . LYS A 1 117 ? -4.287 -14.305 9.554 1.00 52.66 117 LYS A C 1
ATOM 951 O O . LYS A 1 117 ? -5.367 -14.027 10.050 1.00 52.66 117 LYS A O 1
ATOM 956 N N . GLY A 1 118 ? -3.174 -14.330 10.293 1.00 56.62 118 GLY A N 1
ATOM 957 C CA . GLY A 1 118 ? -3.160 -14.044 11.735 1.00 56.62 118 GLY A CA 1
ATOM 958 C C . GLY A 1 118 ? -3.112 -12.558 12.127 1.00 56.62 118 GLY A C 1
ATOM 959 O O . GLY A 1 118 ? -3.410 -12.227 13.269 1.00 56.62 118 GLY A O 1
ATOM 960 N N . ILE A 1 119 ? -2.738 -11.656 11.216 1.00 65.88 119 ILE A N 1
ATOM 961 C CA . ILE A 1 119 ? -2.532 -10.227 11.507 1.00 65.88 119 ILE A CA 1
ATOM 962 C C . ILE A 1 119 ? -3.853 -9.447 11.432 1.00 65.88 119 ILE A C 1
ATOM 964 O O . ILE A 1 119 ? -3.980 -8.418 12.090 1.00 65.88 119 ILE A O 1
ATOM 968 N N . LEU A 1 120 ? -4.835 -9.940 10.668 1.00 72.56 120 LEU A N 1
ATOM 969 C CA . LEU A 1 120 ? -6.108 -9.257 10.407 1.00 72.56 120 LEU A CA 1
ATOM 970 C C . LEU A 1 120 ? -7.233 -9.620 11.393 1.00 72.56 120 LEU A C 1
ATOM 972 O O . LEU A 1 120 ? -8.206 -8.879 11.486 1.00 72.56 120 LEU A O 1
ATOM 976 N N . ASN A 1 121 ? -7.115 -10.724 12.135 1.00 76.06 121 ASN A N 1
ATOM 977 C CA . ASN A 1 121 ? -8.188 -11.231 12.997 1.00 76.06 121 ASN A CA 1
ATOM 978 C C . ASN A 1 121 ? -8.621 -10.227 14.073 1.00 76.06 121 ASN A C 1
ATOM 980 O O . ASN A 1 121 ? -7.802 -9.767 14.871 1.00 76.06 121 ASN A O 1
ATOM 984 N N . GLY A 1 122 ? -9.926 -9.946 14.127 1.00 81.12 122 GLY A N 1
ATOM 985 C CA . GLY A 1 122 ? -10.515 -9.029 15.104 1.00 81.12 122 GLY A CA 1
ATOM 986 C C . GLY A 1 122 ? -10.153 -7.559 14.876 1.00 81.12 122 GLY A C 1
ATOM 987 O O . GLY A 1 122 ? -10.215 -6.775 15.822 1.00 81.12 122 GLY A O 1
ATOM 988 N N . LYS A 1 123 ? -9.725 -7.184 13.663 1.00 84.56 123 LYS A N 1
ATOM 989 C CA . LYS A 1 123 ? -9.382 -5.802 13.318 1.00 84.56 123 LYS A CA 1
ATOM 990 C C . LYS A 1 123 ? -10.390 -5.197 12.354 1.00 84.56 123 LYS A C 1
ATOM 992 O O . LYS A 1 123 ? -10.826 -5.835 11.395 1.00 84.56 123 LYS A O 1
ATOM 997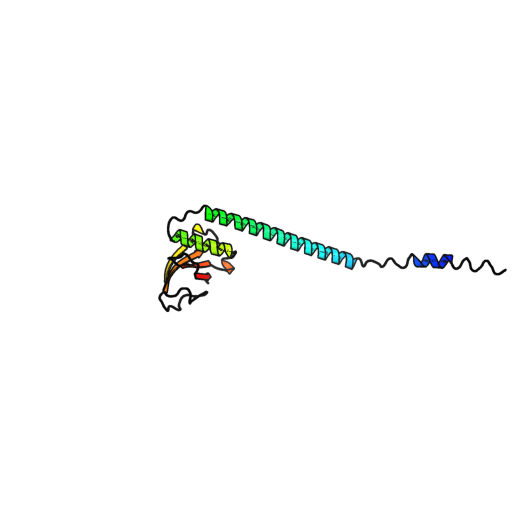 N N . ASP A 1 124 ? -10.666 -3.919 12.575 1.00 91.56 124 ASP A N 1
ATOM 998 C CA . ASP A 1 124 ? -11.307 -3.063 11.587 1.00 91.56 124 ASP A CA 1
ATOM 999 C C . ASP A 1 124 ? -10.248 -2.551 10.615 1.00 91.56 124 ASP A C 1
ATOM 1001 O O . ASP A 1 124 ? -9.218 -1.995 11.021 1.00 91.56 124 ASP A O 1
ATOM 1005 N N . ILE A 1 125 ? -10.489 -2.765 9.326 1.00 91.81 125 ILE A N 1
ATOM 1006 C CA . ILE A 1 125 ? -9.523 -2.482 8.272 1.00 91.81 125 ILE A CA 1
ATOM 1007 C C . ILE A 1 125 ? -10.149 -1.685 7.128 1.00 91.81 125 ILE A C 1
ATOM 1009 O O . ILE A 1 125 ? -11.322 -1.845 6.786 1.00 91.81 125 ILE A O 1
ATOM 1013 N N . TYR A 1 126 ? -9.315 -0.866 6.503 1.00 95.25 126 TYR A N 1
ATOM 1014 C CA . TYR A 1 126 ? -9.502 -0.357 5.158 1.00 95.25 126 TYR A CA 1
ATOM 1015 C C . TYR A 1 126 ? -8.841 -1.315 4.165 1.00 95.25 126 TYR A C 1
ATOM 1017 O O . TYR A 1 126 ? -7.712 -1.762 4.367 1.00 95.25 126 TYR A O 1
ATOM 1025 N N . ILE A 1 127 ? -9.542 -1.616 3.081 1.00 93.12 127 ILE A N 1
ATOM 1026 C CA . ILE A 1 127 ? -9.037 -2.352 1.926 1.00 93.12 127 ILE A CA 1
ATOM 1027 C C . ILE A 1 127 ? -8.879 -1.334 0.802 1.00 93.12 127 ILE A C 1
ATOM 1029 O O . ILE A 1 127 ? -9.872 -0.732 0.388 1.00 93.12 127 ILE A O 1
ATOM 1033 N N . VAL A 1 128 ? -7.642 -1.109 0.364 1.00 94.75 128 VAL A N 1
ATOM 1034 C CA . VAL A 1 128 ? -7.292 -0.142 -0.681 1.00 94.75 128 VAL A CA 1
ATOM 1035 C C . VAL A 1 128 ? -6.914 -0.893 -1.951 1.00 94.75 128 VAL A C 1
ATOM 1037 O O . VAL A 1 128 ? -5.918 -1.613 -1.957 1.00 94.75 128 VAL A O 1
ATOM 1040 N N . ASP A 1 129 ? -7.685 -0.694 -3.015 1.00 94.00 129 ASP A N 1
ATOM 1041 C CA . ASP A 1 129 ? -7.466 -1.320 -4.317 1.00 94.00 129 ASP A CA 1
ATOM 1042 C C . ASP A 1 129 ? -6.770 -0.327 -5.258 1.00 94.00 129 ASP A C 1
ATOM 1044 O O . ASP A 1 129 ? -7.301 0.749 -5.559 1.00 94.00 129 ASP A O 1
ATOM 1048 N N . PHE A 1 130 ? -5.590 -0.706 -5.740 1.00 92.62 130 PHE A N 1
ATOM 1049 C CA . PHE A 1 130 ? -4.794 0.035 -6.708 1.00 92.62 130 PHE A CA 1
ATOM 1050 C C . PHE A 1 130 ? -4.746 -0.685 -8.053 1.00 92.62 130 PHE A C 1
ATOM 1052 O O . PHE A 1 130 ? -4.445 -1.878 -8.128 1.00 92.62 130 PHE A O 1
ATOM 1059 N N . HIS A 1 131 ? -4.938 0.081 -9.122 1.00 90.19 131 HIS A N 1
ATOM 1060 C CA . HIS A 1 131 ? -4.549 -0.339 -10.461 1.00 90.19 131 HIS A CA 1
ATOM 1061 C C . HIS A 1 131 ? -3.028 -0.272 -10.588 1.00 90.19 131 HIS A C 1
ATOM 1063 O O . HIS A 1 131 ? -2.399 0.670 -10.093 1.00 90.19 131 HIS A O 1
ATOM 1069 N N . THR A 1 132 ? -2.431 -1.271 -11.229 1.00 86.94 132 THR A N 1
ATOM 1070 C CA . THR A 1 132 ? -0.983 -1.320 -11.463 1.00 86.94 132 THR A CA 1
ATOM 1071 C C . THR A 1 132 ? -0.685 -1.140 -12.946 1.00 86.94 132 THR A C 1
ATOM 1073 O O . THR A 1 132 ? -1.560 -1.349 -13.775 1.00 86.94 132 THR A O 1
ATOM 1076 N N . SER A 1 133 ? 0.524 -0.718 -13.32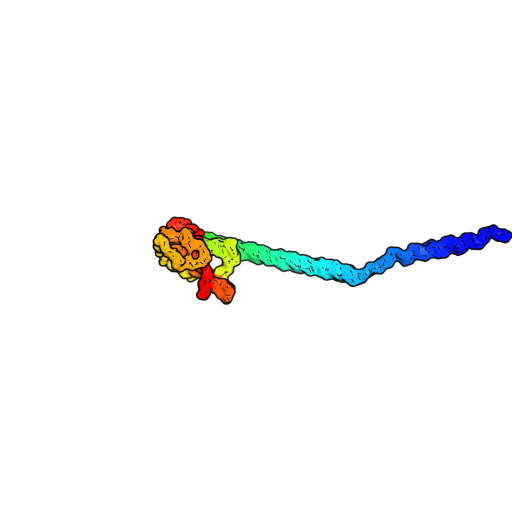4 1.00 83.44 133 SER A N 1
ATOM 1077 C CA . SER A 1 133 ? 0.880 -0.656 -14.756 1.00 83.44 133 SER A CA 1
ATOM 1078 C C . SER A 1 133 ? 1.052 -2.024 -15.396 1.00 83.44 133 SER A C 1
ATOM 1080 O O . SER A 1 133 ? 0.972 -2.144 -16.614 1.00 83.44 133 SER A O 1
ATOM 1082 N N . ASP A 1 134 ? 1.269 -3.039 -14.567 1.00 77.12 134 ASP A N 1
ATOM 1083 C CA . ASP A 1 134 ? 1.520 -4.411 -14.973 1.00 77.12 134 ASP A CA 1
ATOM 1084 C C . ASP A 1 134 ? 0.296 -5.284 -14.633 1.00 77.12 134 ASP A C 1
ATOM 1086 O O . ASP A 1 134 ? 0.447 -6.368 -14.070 1.00 77.12 134 ASP A O 1
ATOM 1090 N N . GLU A 1 135 ? -0.928 -4.814 -14.935 1.00 70.94 135 GLU A N 1
ATOM 1091 C CA . GLU A 1 135 ? -2.167 -5.532 -14.569 1.00 70.94 135 GLU A CA 1
ATOM 1092 C C . GLU A 1 135 ? -2.213 -6.956 -15.135 1.00 70.94 135 GLU A C 1
ATOM 1094 O O . GLU A 1 135 ? -2.744 -7.845 -14.480 1.00 70.94 135 GLU A O 1
ATOM 1099 N N . GLU A 1 136 ? -1.614 -7.204 -16.305 1.00 71.19 136 GLU A N 1
ATOM 1100 C CA . GLU A 1 136 ? -1.542 -8.549 -16.898 1.00 71.19 136 GLU A CA 1
ATOM 1101 C C . GLU A 1 136 ? -0.733 -9.545 -16.047 1.00 71.19 136 GLU A C 1
ATOM 1103 O O . GLU A 1 136 ? -0.932 -10.752 -16.159 1.00 71.19 136 GLU A O 1
ATOM 1108 N N . ILE A 1 137 ? 0.189 -9.052 -15.213 1.00 70.06 137 ILE A N 1
ATOM 1109 C CA . ILE A 1 137 ? 1.126 -9.871 -14.431 1.00 70.06 137 ILE A CA 1
ATOM 1110 C C . ILE A 1 137 ? 0.759 -9.863 -12.944 1.00 70.06 137 ILE A C 1
ATOM 1112 O O . ILE A 1 137 ? 0.853 -10.892 -12.279 1.00 70.06 137 ILE A O 1
ATOM 1116 N N . LEU A 1 138 ? 0.385 -8.699 -12.409 1.00 68.31 138 LEU A N 1
ATOM 1117 C CA . LEU A 1 138 ? 0.149 -8.485 -10.979 1.00 68.31 138 LEU A CA 1
ATOM 1118 C C . LEU A 1 138 ? -1.331 -8.296 -10.632 1.00 68.31 138 LEU A C 1
ATOM 1120 O O . LEU A 1 138 ? -1.687 -8.376 -9.457 1.00 68.31 138 LEU A O 1
ATOM 1124 N N . GLY A 1 139 ? -2.189 -8.029 -11.618 1.00 81.06 139 GLY A N 1
ATOM 1125 C CA . GLY A 1 139 ? -3.586 -7.686 -11.387 1.00 81.06 139 GLY A CA 1
ATOM 1126 C C . GLY A 1 139 ? -3.757 -6.398 -10.575 1.00 81.06 139 GLY A C 1
ATOM 1127 O O . GLY A 1 139 ? -2.912 -5.493 -10.563 1.00 81.06 139 GLY A O 1
ATOM 1128 N N . THR A 1 140 ? -4.892 -6.314 -9.881 1.00 87.06 140 THR A N 1
ATOM 1129 C CA . THR A 1 140 ? -5.166 -5.243 -8.916 1.00 87.06 140 THR A CA 1
ATOM 1130 C C . THR A 1 140 ? -4.390 -5.502 -7.626 1.00 87.06 140 THR A C 1
ATOM 1132 O O . THR A 1 140 ? -4.539 -6.557 -7.003 1.00 87.06 140 THR A O 1
ATOM 1135 N N . LEU A 1 141 ? -3.606 -4.514 -7.191 1.00 88.88 141 LEU A N 1
ATOM 1136 C CA . LEU A 1 141 ? -2.922 -4.546 -5.903 1.00 88.88 141 LEU A CA 1
ATOM 1137 C C . LEU A 1 141 ? -3.910 -4.175 -4.797 1.00 88.88 141 LEU A C 1
ATOM 1139 O O . LEU A 1 141 ? -4.440 -3.068 -4.776 1.00 88.88 141 LEU A O 1
ATOM 1143 N N . ILE A 1 142 ? -4.108 -5.07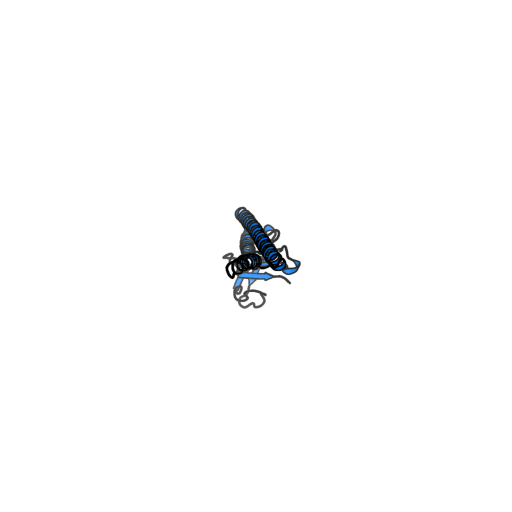8 -3.845 1.00 90.12 142 ILE A N 1
ATOM 1144 C CA . ILE A 1 142 ? -4.961 -4.872 -2.677 1.00 90.12 142 ILE A CA 1
ATOM 1145 C C . ILE A 1 142 ? -4.068 -4.651 -1.458 1.00 90.12 142 ILE A C 1
ATOM 1147 O O . ILE A 1 142 ? -3.206 -5.475 -1.156 1.00 90.12 142 ILE A O 1
ATOM 1151 N N . VAL A 1 143 ? -4.285 -3.567 -0.719 1.00 90.88 143 VAL A N 1
ATOM 1152 C CA . VAL A 1 143 ? -3.543 -3.253 0.508 1.00 90.88 143 VAL A CA 1
ATOM 1153 C C . VAL A 1 143 ? -4.497 -3.198 1.696 1.00 90.88 143 VAL A C 1
ATOM 1155 O O . VAL A 1 143 ? -5.477 -2.454 1.687 1.00 90.88 143 VAL A O 1
ATOM 1158 N N . TYR A 1 144 ? -4.195 -3.967 2.741 1.00 90.94 144 TYR A N 1
ATOM 1159 C CA . TYR A 1 144 ? -4.978 -4.017 3.973 1.00 90.94 144 TYR A CA 1
ATOM 1160 C C . TYR A 1 144 ? -4.369 -3.082 5.019 1.00 90.94 144 TYR A C 1
ATOM 1162 O O . TYR A 1 144 ? -3.214 -3.250 5.420 1.00 90.94 144 TYR A O 1
ATOM 1170 N N . VAL A 1 145 ? -5.148 -2.111 5.485 1.00 92.94 145 VAL A N 1
ATOM 1171 C CA . VAL A 1 145 ? -4.709 -1.033 6.377 1.00 92.94 145 VAL A CA 1
ATOM 1172 C C . VAL A 1 145 ? -5.564 -1.035 7.642 1.00 92.94 145 VAL A C 1
ATOM 1174 O O . VAL A 1 145 ? -6.783 -1.034 7.559 1.00 92.94 145 VAL A O 1
ATOM 1177 N N . GLU A 1 146 ? -4.964 -1.023 8.829 1.00 92.62 146 GLU A N 1
ATOM 1178 C CA . GLU A 1 146 ? -5.710 -0.950 10.094 1.00 92.62 146 GLU A CA 1
ATOM 1179 C C . GLU A 1 146 ? -6.396 0.413 10.265 1.00 92.62 146 GLU A C 1
ATOM 1181 O O . GLU A 1 146 ? -5.735 1.445 10.170 1.00 92.62 146 GLU A O 1
ATOM 1186 N N . LYS A 1 147 ? -7.695 0.437 10.587 1.00 93.69 147 LYS A N 1
ATOM 1187 C CA . LYS A 1 147 ? -8.494 1.674 10.642 1.00 93.69 147 LYS A CA 1
ATOM 1188 C C . LYS A 1 147 ? -8.009 2.683 11.692 1.00 93.69 147 LYS A C 1
ATOM 1190 O O . LYS A 1 147 ? -7.977 3.879 11.430 1.00 93.69 147 LYS A O 1
ATOM 1195 N N . ASN A 1 148 ? -7.571 2.202 12.857 1.00 91.62 148 ASN A N 1
ATOM 1196 C CA . ASN A 1 148 ? -7.189 3.072 13.978 1.00 91.62 148 ASN A CA 1
ATOM 1197 C C . ASN A 1 148 ? -5.749 3.601 13.892 1.00 91.62 148 ASN A C 1
ATOM 1199 O O . ASN A 1 148 ? -5.458 4.684 14.392 1.00 91.62 148 ASN A O 1
ATOM 1203 N N . SER A 1 149 ? -4.831 2.825 13.312 1.00 94.00 149 SER A N 1
ATOM 1204 C CA . SER A 1 149 ? -3.393 3.137 13.311 1.00 94.00 149 SER A CA 1
ATOM 1205 C C . SER A 1 149 ? -2.843 3.468 11.923 1.00 94.00 149 SER A C 1
ATOM 1207 O O . SER A 1 149 ? -1.710 3.931 11.804 1.00 94.00 149 SER A O 1
ATOM 1209 N N . TYR A 1 150 ? -3.617 3.189 10.872 1.00 93.62 150 TYR A N 1
ATOM 1210 C CA . TYR A 1 150 ? -3.193 3.203 9.474 1.00 93.62 150 TYR A CA 1
ATOM 1211 C C . TYR A 1 150 ? -1.962 2.336 9.180 1.00 93.62 150 TYR A C 1
ATOM 1213 O O . TYR A 1 150 ? -1.245 2.546 8.198 1.00 93.62 150 TYR A O 1
ATOM 1221 N N . LYS A 1 151 ? -1.699 1.340 10.031 1.00 91.88 151 LYS A N 1
ATOM 1222 C CA . LYS A 1 151 ? -0.630 0.373 9.818 1.00 91.88 151 LYS A CA 1
ATOM 1223 C C . LYS A 1 151 ? -1.006 -0.567 8.679 1.00 91.88 151 LYS A C 1
ATOM 1225 O O . LYS A 1 151 ? -2.105 -1.114 8.659 1.00 91.88 151 LYS A O 1
ATOM 1230 N N . ILE A 1 152 ? -0.062 -0.809 7.775 1.00 91.06 152 ILE A N 1
ATOM 1231 C CA . ILE A 1 152 ? -0.212 -1.828 6.735 1.00 91.06 152 ILE A CA 1
ATOM 1232 C C . ILE A 1 152 ? -0.127 -3.206 7.388 1.00 91.06 152 ILE A C 1
ATOM 1234 O O . ILE A 1 152 ? 0.870 -3.540 8.034 1.00 91.06 152 ILE A O 1
ATOM 1238 N N . LEU A 1 153 ? -1.196 -3.980 7.251 1.00 86.50 153 LEU A N 1
ATOM 1239 C CA . LEU A 1 153 ? -1.340 -5.304 7.850 1.00 86.50 153 LEU A CA 1
ATOM 1240 C C . LEU A 1 153 ? -1.004 -6.423 6.863 1.00 86.50 153 LEU A C 1
ATOM 1242 O O . LEU A 1 153 ? -0.597 -7.504 7.283 1.00 86.50 153 LEU A O 1
ATOM 1246 N N . GLY A 1 154 ? -1.141 -6.157 5.566 1.00 84.81 154 GLY A N 1
ATOM 1247 C CA . GLY A 1 154 ? -0.797 -7.094 4.508 1.00 84.81 154 GLY A CA 1
ATOM 1248 C C . GLY A 1 154 ? -1.146 -6.548 3.131 1.00 84.81 154 GLY A C 1
ATOM 1249 O O . GLY A 1 154 ? -1.720 -5.466 3.001 1.00 84.81 154 GLY A O 1
ATOM 1250 N N . VAL A 1 155 ? -0.829 -7.337 2.111 1.00 86.25 155 VAL A N 1
ATOM 1251 C CA . VAL A 1 155 ? -1.232 -7.093 0.725 1.00 86.25 155 VAL A CA 1
ATOM 1252 C C . VAL A 1 155 ? -1.820 -8.351 0.112 1.00 86.25 155 VAL A C 1
ATOM 1254 O O . VAL A 1 155 ? -1.587 -9.451 0.606 1.00 86.25 155 VAL A O 1
ATOM 1257 N N . GLY A 1 156 ? -2.595 -8.192 -0.947 1.00 80.88 156 GLY A N 1
ATOM 1258 C CA . GLY A 1 156 ? -3.063 -9.264 -1.806 1.00 80.88 156 GLY A CA 1
ATOM 1259 C C . GLY A 1 156 ? -2.961 -8.828 -3.259 1.00 80.88 156 GLY A C 1
ATOM 1260 O O . GLY A 1 156 ? -2.955 -7.636 -3.558 1.00 80.88 156 GLY A O 1
ATOM 1261 N N . LEU A 1 157 ? -2.885 -9.803 -4.151 1.00 75.38 157 LEU A N 1
ATOM 1262 C CA . LEU A 1 157 ? -3.113 -9.601 -5.573 1.00 75.38 157 LEU A CA 1
ATOM 1263 C C . LEU A 1 157 ? -4.450 -10.268 -5.884 1.00 75.38 157 LEU A C 1
ATOM 1265 O O . LEU A 1 157 ? -4.754 -11.328 -5.328 1.00 75.38 157 LEU A O 1
ATOM 1269 N N . ARG A 1 158 ? -5.286 -9.606 -6.676 1.00 64.75 158 ARG A N 1
ATOM 1270 C CA . ARG A 1 158 ? -6.540 -10.193 -7.146 1.00 64.75 158 ARG A CA 1
ATOM 1271 C C . ARG A 1 158 ? -6.249 -11.017 -8.403 1.00 64.75 158 ARG A C 1
ATOM 1273 O O . ARG A 1 158 ? -5.736 -10.437 -9.356 1.00 64.75 158 ARG A O 1
ATOM 1280 N N . ASP A 1 159 ? -6.573 -12.312 -8.367 1.00 49.00 159 ASP A N 1
ATOM 1281 C CA . ASP A 1 159 ? -6.661 -13.183 -9.556 1.00 49.00 159 ASP A CA 1
ATOM 1282 C C . ASP A 1 159 ? -7.789 -12.728 -10.501 1.00 49.00 159 ASP A C 1
ATOM 1284 O O . ASP A 1 159 ? -8.856 -12.284 -9.993 1.00 49.00 159 ASP A O 1
#

Mean predicted aligned error: 15.14 Å

Sequence (159 aa):
MIKKVTMLFISLLVVCFVVGYVKPQNKDQVSKDYMDKLIASEKSDIKFNEKREESKEETHWAEEVKNFHPKNEYDTAKVKAFEWAAKNKLKVINWKDAKVTEKSVPQNDDSVISTGKGILNGKDIYIVDFHTSDEEILGTLIVYVEKNSYKILGVGLRD

Solvent-accessible surface area (backbone atoms only — not comparable to full-atom values): 9288 Å² total; per-residue (Å²): 137,93,79,76,74,71,68,67,59,62,66,61,61,61,65,62,63,74,73,72,71,76,70,78,74,54,63,69,58,58,51,48,56,51,50,54,49,49,54,51,48,52,53,48,52,51,54,50,51,51,54,50,52,52,54,52,54,56,53,51,54,54,50,54,56,71,71,53,76,65,89,49,73,64,45,45,47,42,50,48,48,48,56,49,37,53,75,68,72,47,62,63,45,66,60,88,74,40,49,72,46,81,48,76,38,53,72,86,56,85,81,61,75,85,46,52,63,82,69,48,52,60,35,52,29,37,41,35,41,31,48,36,80,52,40,94,81,51,26,42,40,33,33,34,25,32,66,90,76,55,44,77,57,37,51,36,62,50,131

Secondary structure (DSSP, 8-state):
--SSSSSTTHHHHHHHHHSTT-----HHHHHHHHHHHHHHHHHHHHHHHHHHHHHHHHHHHHHHHHH----SHHHHHHHHHHHHHHHTT--EESGGG-EEEEEEPPTT-TT--SS-TTTSTT-EEEEEEEEETTHHHH-SEEEEEETTT--EEEEEE--

Radius of gyration: 34.76 Å; Cα contacts (8 Å, |Δi|>4): 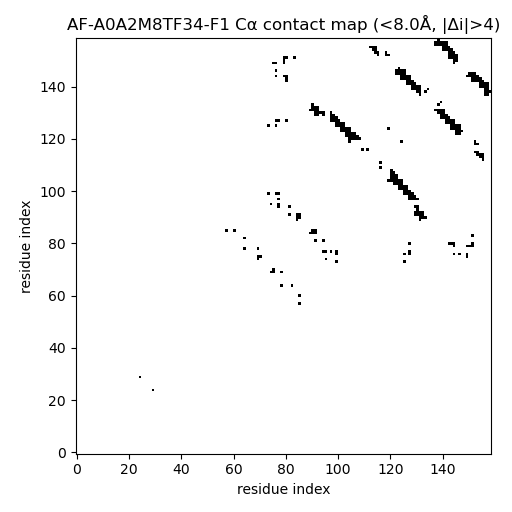180; chains: 1; bounding box: 112×37×56 Å

Foldseek 3Di:
DPDPPVVVVVVVVVVVVVVPPPPPPPVVVVVVVVVVVVVVVVVVVVVVVVVVVLVVLLVVVVVVLVPDDDPDLQSVLLSLQVVVCVVVVFAFDPSSPWDKDKDQAEAPDQPDDDPQSPQRHRFIWIWTWTDGPPCVVQNIKIWIAGSPPRDTSDIDGDD

pLDDT: mean 73.31, std 18.01, range [42.53, 96.38]

Nearest PDB structures (foldseek):
  7lxe-assembly1_A  TM=5.272E-01  e=6.063E+00  Homo sapiens
  7l0e-assembly1_B  TM=5.349E-01  e=9.888E+00  Bos taurus
  4ryx-assembly1_A-2  TM=5.376E-01  e=9.888E+00  Bos taurus